Protein AF-A0A7Y7D5Y4-F1 (afdb_monomer_lite)

Secondary structure (DSSP, 8-state):
-----SSS--SSPPPHHHHHHHHHHHHHHS-----------GGG-TT-HHHHHHHHHHHHHHHHHHHHHHHHT-

pLDDT: mean 96.05, std 3.56, range [74.38, 98.44]

Radius of gyration: 13.95 Å; chains: 1; bounding box: 31×20×40 Å

Sequence (74 aa):
SIAPGTGTPSHGGFQYYEVMEVLQGVALAGDVVGIDLCEVAPDYDHSGSTSILAAQVLMNLIGYVFHGRTLRQQ

Foldseek 3Di:
DQAQAFPDDDPDDDDLVVLLVVLLVVLQVDQDPDDDDDGGHVVRPPPCRNVVSSVVSVVSSVVSNVVNVVVVVD

Structure (mmCIF, N/CA/C/O backbone):
data_AF-A0A7Y7D5Y4-F1
#
_entry.id   AF-A0A7Y7D5Y4-F1
#
loop_
_atom_site.group_PDB
_atom_site.id
_atom_site.type_symbol
_atom_site.label_atom_id
_atom_site.label_alt_id
_atom_site.label_comp_id
_atom_site.label_asym_id
_atom_site.label_entity_id
_atom_site.label_seq_id
_atom_site.pdbx_PDB_ins_code
_atom_site.Cartn_x
_atom_site.Cartn_y
_atom_site.Cartn_z
_atom_site.occupancy
_atom_site.B_iso_or_equiv
_atom_site.auth_seq_id
_atom_site.auth_comp_id
_atom_site.auth_asym_id
_atom_site.auth_atom_id
_atom_site.pdbx_PDB_model_num
ATOM 1 N N . SER A 1 1 ? 10.804 7.755 -8.866 1.00 86.25 1 SER A N 1
ATOM 2 C CA . SER A 1 1 ? 9.664 6.988 -8.323 1.00 86.25 1 SER A CA 1
ATOM 3 C C . SER A 1 1 ? 10.125 6.301 -7.052 1.00 86.25 1 SER A C 1
ATOM 5 O O . SER A 1 1 ? 11.286 5.915 -7.019 1.00 86.25 1 SER A O 1
ATOM 7 N N . ILE A 1 2 ? 9.268 6.169 -6.036 1.00 93.75 2 ILE A N 1
ATOM 8 C CA . ILE A 1 2 ? 9.567 5.396 -4.812 1.00 93.75 2 ILE A CA 1
ATOM 9 C C . ILE A 1 2 ? 9.148 3.918 -4.921 1.00 93.75 2 ILE A C 1
ATOM 11 O O . ILE A 1 2 ? 9.537 3.118 -4.084 1.00 93.75 2 ILE A O 1
ATOM 15 N N . ALA A 1 3 ? 8.384 3.563 -5.959 1.00 96.75 3 ALA A N 1
ATOM 16 C CA . ALA A 1 3 ? 7.902 2.210 -6.239 1.00 96.75 3 ALA A CA 1
ATOM 17 C C . ALA A 1 3 ? 8.075 1.885 -7.740 1.00 96.75 3 ALA A C 1
ATOM 19 O O . ALA A 1 3 ? 7.097 1.905 -8.489 1.00 96.75 3 ALA A O 1
ATOM 20 N N . PRO A 1 4 ? 9.309 1.714 -8.248 1.00 96.06 4 PRO A N 1
ATOM 21 C CA . PRO A 1 4 ? 9.535 1.400 -9.664 1.00 96.06 4 PRO A CA 1
ATOM 22 C C . PRO A 1 4 ? 9.091 -0.016 -10.084 1.00 96.06 4 PRO A C 1
ATOM 24 O O . PRO A 1 4 ? 8.820 -0.233 -11.261 1.00 96.06 4 PRO A O 1
ATOM 27 N N . GLY A 1 5 ? 9.013 -0.968 -9.154 1.00 97.25 5 GLY A N 1
ATOM 28 C CA . GLY A 1 5 ? 8.748 -2.384 -9.415 1.00 97.25 5 GLY A CA 1
ATOM 29 C C . GLY A 1 5 ? 7.266 -2.708 -9.512 1.00 97.25 5 GLY A C 1
ATOM 30 O O . GLY A 1 5 ? 6.700 -3.272 -8.580 1.00 97.25 5 GLY A O 1
ATOM 31 N N . THR A 1 6 ? 6.640 -2.348 -10.630 1.00 97.06 6 THR A N 1
ATOM 32 C CA . THR A 1 6 ? 5.238 -2.663 -10.944 1.00 97.06 6 THR A CA 1
ATOM 33 C C . THR A 1 6 ? 5.057 -2.877 -12.449 1.00 97.06 6 THR A C 1
ATOM 35 O O . THR A 1 6 ? 5.864 -2.393 -13.243 1.00 97.06 6 THR A O 1
ATOM 38 N N . GLY A 1 7 ? 4.007 -3.595 -12.860 1.00 96.25 7 GLY A N 1
ATOM 39 C CA . GLY A 1 7 ? 3.757 -3.920 -14.270 1.00 96.25 7 GLY A CA 1
ATOM 40 C C . GLY A 1 7 ? 3.367 -2.718 -15.139 1.00 96.25 7 GLY A C 1
ATOM 41 O O . GLY A 1 7 ? 3.613 -2.721 -16.344 1.00 96.25 7 GLY A O 1
ATOM 42 N N . THR A 1 8 ? 2.785 -1.673 -14.545 1.00 95.31 8 THR A N 1
ATOM 43 C CA . THR A 1 8 ? 2.274 -0.498 -15.274 1.00 95.31 8 THR A CA 1
ATOM 44 C C . THR A 1 8 ? 2.659 0.810 -14.573 1.00 95.31 8 THR A C 1
ATOM 46 O O . THR A 1 8 ? 1.806 1.457 -13.957 1.00 95.31 8 THR A O 1
ATOM 49 N N . PRO A 1 9 ? 3.939 1.224 -14.615 1.00 93.06 9 PRO A N 1
ATOM 50 C CA . PRO A 1 9 ? 4.378 2.442 -13.943 1.00 93.06 9 PRO A CA 1
ATOM 51 C C . PRO A 1 9 ? 3.737 3.688 -14.569 1.00 93.06 9 PRO A C 1
ATOM 53 O O . PRO A 1 9 ? 3.659 3.822 -15.789 1.00 93.06 9 PRO A O 1
ATOM 56 N N . SER A 1 10 ? 3.326 4.633 -13.721 1.00 94.44 10 SER A N 1
ATOM 57 C CA . SER A 1 10 ? 2.765 5.925 -14.131 1.00 94.44 10 SER A CA 1
ATOM 58 C C . SER A 1 10 ? 3.440 7.084 -13.392 1.00 94.44 10 SER A C 1
ATOM 60 O O . SER A 1 10 ? 3.920 6.934 -12.266 1.00 94.44 10 SER A O 1
ATOM 62 N N . HIS A 1 11 ? 3.513 8.248 -14.038 1.00 93.44 11 HIS A N 1
ATOM 63 C CA . HIS A 1 11 ? 4.116 9.456 -13.474 1.00 93.44 11 HIS A CA 1
ATOM 64 C C . HIS A 1 11 ? 3.145 10.217 -12.556 1.00 93.44 11 HIS A C 1
ATOM 66 O O . HIS A 1 11 ? 1.930 10.113 -12.696 1.00 93.44 11 HIS A O 1
ATOM 72 N N . GLY A 1 12 ? 3.680 11.060 -11.665 1.00 94.81 12 GLY A N 1
ATOM 73 C CA . GLY A 1 12 ? 2.866 11.929 -10.801 1.00 94.81 12 GLY A CA 1
ATOM 74 C C . GLY A 1 12 ? 2.155 11.207 -9.651 1.00 94.81 12 GLY A C 1
ATOM 75 O O . GLY A 1 12 ? 1.150 11.703 -9.159 1.00 94.81 12 GLY A O 1
ATOM 76 N N . GLY A 1 13 ? 2.649 10.034 -9.246 1.00 95.38 13 GLY A N 1
ATOM 77 C CA . GLY A 1 13 ? 2.130 9.308 -8.087 1.00 95.38 13 GLY A CA 1
ATOM 78 C C . GLY A 1 13 ? 2.472 9.965 -6.744 1.00 95.38 13 GLY A C 1
ATOM 79 O O . GLY A 1 13 ? 3.286 10.888 -6.672 1.00 95.38 13 GLY A O 1
ATOM 80 N N . PHE A 1 14 ? 1.864 9.433 -5.683 1.00 96.69 14 PHE A N 1
ATOM 81 C CA . PHE A 1 14 ? 2.049 9.898 -4.310 1.00 96.69 14 PHE A CA 1
ATOM 82 C C . PHE A 1 14 ? 3.486 9.731 -3.799 1.00 96.69 14 PHE A C 1
ATOM 84 O O . PHE A 1 14 ? 4.200 8.781 -4.138 1.00 96.69 14 PHE A O 1
ATOM 91 N N . GLN A 1 15 ? 3.877 10.641 -2.915 1.00 96.00 15 GLN A N 1
ATOM 92 C CA . GLN A 1 15 ? 5.020 10.500 -2.029 1.00 96.00 15 GLN A CA 1
ATOM 93 C C . GLN A 1 15 ? 4.678 9.585 -0.849 1.00 96.00 15 GLN A C 1
ATOM 95 O O . GLN A 1 15 ? 3.519 9.392 -0.488 1.00 96.00 15 GLN A O 1
ATOM 100 N N . TYR A 1 16 ? 5.714 9.054 -0.199 1.00 95.88 16 TYR A N 1
ATOM 101 C CA . TYR A 1 16 ? 5.567 8.119 0.918 1.00 95.88 16 TYR A CA 1
ATOM 102 C C . TYR A 1 16 ? 4.650 8.652 2.028 1.00 95.88 16 TYR A C 1
ATOM 104 O O . TYR A 1 16 ? 3.729 7.964 2.462 1.00 95.88 16 TYR A O 1
ATOM 112 N N . TYR A 1 17 ? 4.884 9.890 2.468 1.00 96.56 17 TYR A N 1
ATOM 113 C CA . TYR A 1 17 ? 4.131 10.481 3.573 1.00 96.56 17 TYR A CA 1
ATOM 114 C C . TYR A 1 17 ? 2.671 10.770 3.211 1.00 96.56 17 TYR A C 1
ATOM 116 O O . TYR A 1 17 ? 1.8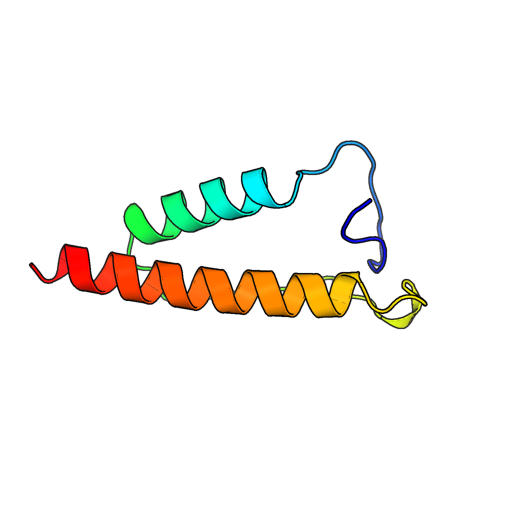07 10.558 4.051 1.00 96.56 17 TYR A O 1
ATOM 124 N N . GLU A 1 18 ? 2.377 11.128 1.957 1.00 97.81 18 GLU A N 1
ATOM 125 C CA . GLU A 1 18 ? 0.993 11.310 1.491 1.00 97.81 18 GLU A CA 1
ATOM 126 C C . GLU A 1 18 ? 0.206 9.994 1.591 1.00 97.81 18 GLU A C 1
ATOM 128 O O . GLU A 1 18 ? -0.930 9.974 2.064 1.00 97.81 18 GLU A O 1
ATOM 133 N N . VAL A 1 19 ? 0.831 8.868 1.223 1.00 97.75 19 VAL A N 1
ATOM 134 C CA . VAL A 1 19 ? 0.221 7.539 1.394 1.00 97.75 19 VAL A CA 1
ATOM 135 C C . VAL A 1 19 ? -0.000 7.227 2.876 1.00 97.75 19 VAL A C 1
ATOM 137 O O . VAL A 1 19 ? -1.073 6.747 3.239 1.00 97.75 19 VAL A O 1
ATOM 140 N N . MET A 1 20 ? 0.978 7.503 3.746 1.00 98.38 20 MET A N 1
ATOM 141 C CA . MET A 1 20 ? 0.844 7.243 5.188 1.00 98.38 20 MET A CA 1
ATOM 142 C C . MET A 1 20 ? -0.289 8.056 5.823 1.00 98.38 20 MET A C 1
ATOM 144 O O . MET A 1 20 ? -1.055 7.500 6.609 1.00 98.38 20 MET A O 1
ATOM 148 N N . GLU A 1 21 ? -0.435 9.331 5.455 1.00 98.44 21 GLU A N 1
ATOM 149 C CA . GLU A 1 21 ? -1.516 10.200 5.939 1.00 98.44 21 GLU A CA 1
ATOM 150 C C . GLU A 1 21 ? -2.896 9.666 5.537 1.00 98.44 21 GLU A C 1
ATOM 152 O O . GLU A 1 21 ? -3.789 9.551 6.382 1.00 98.44 21 GLU A O 1
ATOM 157 N N . VAL A 1 22 ? -3.061 9.262 4.271 1.00 98.31 22 VAL A N 1
ATOM 158 C CA . VAL A 1 22 ? -4.312 8.657 3.785 1.00 98.31 22 VAL A CA 1
ATOM 159 C C . VAL A 1 22 ? -4.624 7.370 4.548 1.00 98.31 22 VAL A C 1
ATOM 161 O O . VAL A 1 22 ? -5.736 7.197 5.048 1.00 98.31 22 VAL A O 1
ATOM 164 N N . LEU A 1 23 ? -3.644 6.475 4.676 1.00 98.38 23 LEU A N 1
ATOM 165 C CA . LEU A 1 23 ? -3.808 5.188 5.352 1.00 98.38 23 LEU A CA 1
ATOM 166 C C . LEU A 1 23 ? -4.138 5.340 6.842 1.00 98.38 23 LEU A C 1
ATOM 168 O O . LEU A 1 23 ? -5.007 4.632 7.359 1.00 98.38 23 LEU A O 1
ATOM 172 N N . GLN A 1 24 ? -3.493 6.284 7.526 1.00 98.12 24 GLN A N 1
ATOM 173 C CA . GLN A 1 24 ? -3.809 6.615 8.912 1.00 98.12 24 GLN A CA 1
ATOM 174 C C . GLN A 1 24 ? -5.235 7.169 9.033 1.00 98.12 24 GLN A C 1
ATOM 176 O O . GLN A 1 24 ? -5.985 6.738 9.911 1.00 98.12 24 GLN A O 1
ATOM 181 N N . GLY A 1 25 ? -5.634 8.071 8.131 1.00 98.00 25 GLY A N 1
ATOM 182 C CA . GLY A 1 25 ? -6.992 8.615 8.078 1.00 98.00 25 GLY A CA 1
ATOM 183 C C . GLY A 1 25 ? -8.051 7.523 7.915 1.00 98.00 25 GLY A C 1
ATOM 184 O O . GLY A 1 25 ? -9.025 7.496 8.667 1.00 98.00 25 GLY A O 1
ATOM 185 N N . VAL A 1 26 ? -7.827 6.568 7.006 1.00 97.38 26 VAL A N 1
ATOM 186 C CA . VAL A 1 26 ? -8.709 5.403 6.809 1.00 97.38 26 VAL A CA 1
ATOM 187 C C . VAL A 1 26 ? -8.818 4.563 8.087 1.00 97.38 26 VAL A C 1
ATOM 189 O O . VAL A 1 26 ? -9.925 4.224 8.507 1.00 97.38 26 VAL A O 1
ATOM 192 N N . ALA A 1 27 ? -7.691 4.258 8.737 1.00 97.69 27 ALA A N 1
ATOM 193 C CA . ALA A 1 27 ? -7.670 3.441 9.952 1.00 97.69 27 ALA A CA 1
ATOM 194 C C . ALA A 1 27 ? -8.360 4.110 11.157 1.00 97.69 27 ALA A C 1
ATOM 196 O O . ALA A 1 27 ? -8.922 3.418 12.014 1.00 97.69 27 ALA A O 1
ATOM 197 N N . LEU A 1 28 ? -8.331 5.445 11.228 1.00 96.69 28 LEU A N 1
ATOM 198 C CA . LEU A 1 28 ? -9.034 6.220 12.252 1.00 96.69 28 LEU A CA 1
ATOM 199 C C . LEU A 1 28 ? -10.534 6.342 11.957 1.00 96.69 28 LEU A C 1
ATOM 201 O O . LEU A 1 28 ? -11.340 6.243 12.882 1.00 96.69 28 LEU A O 1
ATOM 205 N N . ALA A 1 29 ? -10.911 6.512 10.688 1.00 95.88 29 ALA A N 1
ATOM 206 C CA . ALA A 1 29 ? -12.294 6.753 10.280 1.00 95.88 29 ALA A CA 1
ATOM 207 C C . ALA A 1 29 ? -13.214 5.529 10.428 1.00 95.88 29 ALA A C 1
ATOM 209 O O . ALA A 1 29 ? -14.418 5.697 10.622 1.00 95.88 29 ALA A O 1
ATOM 210 N N . GLY A 1 30 ? -12.682 4.306 10.340 1.00 92.56 30 GLY A N 1
ATOM 211 C CA . GLY A 1 30 ? -13.503 3.094 10.377 1.00 92.56 30 GLY A CA 1
ATOM 212 C C . GLY A 1 30 ? -12.773 1.846 10.858 1.00 92.56 30 GLY A C 1
ATOM 213 O O . GLY A 1 30 ? -11.573 1.856 11.135 1.00 92.56 30 GLY A O 1
ATOM 214 N N . ASP A 1 31 ? -13.522 0.747 10.977 1.00 95.19 31 ASP A N 1
ATOM 215 C CA . ASP A 1 31 ? -12.951 -0.555 11.314 1.00 95.19 31 ASP A CA 1
ATOM 216 C C . ASP A 1 31 ? -12.463 -1.283 10.059 1.00 95.19 31 ASP A C 1
ATOM 218 O O . ASP A 1 31 ? -13.240 -1.800 9.258 1.00 95.19 31 ASP A O 1
ATOM 222 N N . VAL A 1 32 ? -11.144 -1.299 9.879 1.00 96.19 32 VAL A N 1
ATOM 223 C CA . VAL A 1 32 ? -10.487 -1.991 8.769 1.00 96.19 32 VAL A CA 1
ATOM 224 C C . VAL A 1 32 ? -10.507 -3.493 9.047 1.00 96.19 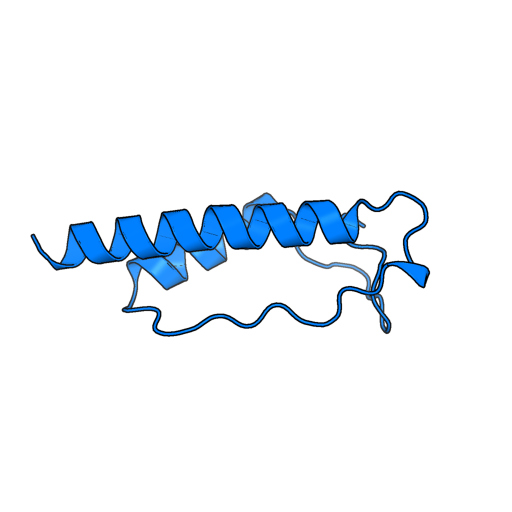32 VAL A C 1
ATOM 226 O O . VAL A 1 32 ? -9.855 -3.963 9.979 1.00 96.19 32 VAL A O 1
ATOM 229 N N . VAL A 1 33 ? -11.241 -4.255 8.235 1.00 96.25 33 VAL A N 1
ATOM 230 C CA . VAL A 1 33 ? -11.391 -5.718 8.391 1.00 96.25 33 VAL A CA 1
ATOM 231 C C . VAL A 1 33 ? -10.431 -6.536 7.524 1.00 96.25 33 VAL A C 1
ATOM 233 O O . VAL A 1 33 ? -10.243 -7.723 7.772 1.00 96.25 33 VAL A O 1
ATOM 236 N N . GLY A 1 34 ? -9.801 -5.913 6.529 1.00 96.06 34 GLY A N 1
ATOM 237 C CA . GLY A 1 34 ? -8.875 -6.565 5.608 1.00 96.06 34 GLY A CA 1
ATOM 238 C C . GLY A 1 34 ? -8.119 -5.549 4.759 1.00 96.06 34 GLY A C 1
ATOM 239 O O . GLY A 1 34 ? -8.561 -4.409 4.611 1.00 96.06 34 GLY A O 1
ATOM 240 N N . ILE A 1 35 ? -6.962 -5.963 4.246 1.00 97.00 35 ILE A N 1
ATOM 241 C CA . ILE A 1 35 ? -6.065 -5.162 3.408 1.00 97.00 35 ILE A CA 1
ATOM 242 C C . ILE A 1 35 ? -5.546 -6.077 2.300 1.00 97.00 35 ILE A C 1
ATOM 244 O O . ILE A 1 35 ? -5.206 -7.228 2.574 1.00 97.00 35 ILE A O 1
ATOM 248 N N . ASP A 1 36 ? -5.454 -5.548 1.085 1.00 97.94 36 ASP A N 1
ATOM 249 C CA . ASP A 1 36 ? -4.745 -6.172 -0.029 1.00 97.94 36 ASP A CA 1
ATOM 250 C C . ASP A 1 36 ? -3.665 -5.206 -0.534 1.00 97.94 36 ASP A C 1
ATOM 252 O O . ASP A 1 36 ? -3.905 -4.001 -0.645 1.00 97.94 36 ASP A O 1
ATOM 256 N N . LEU A 1 37 ? -2.468 -5.730 -0.789 1.00 97.81 37 LEU A N 1
ATOM 257 C CA . LEU A 1 37 ? -1.336 -4.983 -1.327 1.00 97.81 37 LEU A CA 1
ATOM 258 C C . LEU A 1 37 ? -0.819 -5.726 -2.560 1.00 97.81 37 LEU A C 1
ATOM 260 O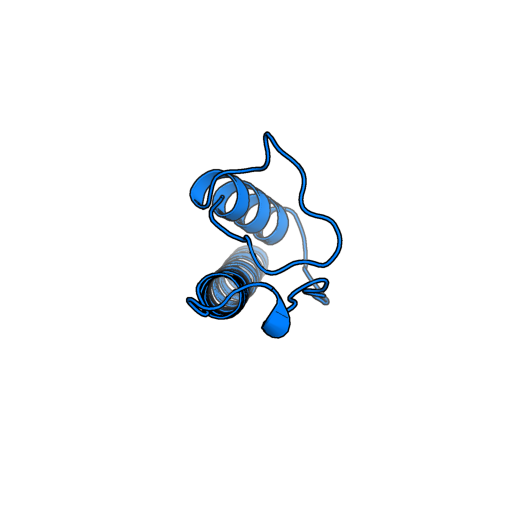 O . LEU A 1 37 ? -0.070 -6.696 -2.455 1.00 97.81 37 LEU A O 1
ATOM 264 N N . CYS A 1 38 ? -1.241 -5.251 -3.725 1.00 97.50 38 CYS A N 1
ATOM 265 C CA . CYS A 1 38 ? -0.995 -5.878 -5.015 1.00 97.50 38 CYS A CA 1
ATOM 266 C C . CYS A 1 38 ? 0.043 -5.109 -5.852 1.00 97.50 38 CYS A C 1
ATOM 268 O O . CYS A 1 38 ? 0.579 -4.082 -5.435 1.00 97.50 38 CYS A O 1
ATOM 270 N N . GLU A 1 39 ? 0.333 -5.634 -7.046 1.00 97.12 39 GLU A N 1
ATOM 271 C CA . GLU A 1 39 ? 1.151 -4.982 -8.083 1.00 97.12 39 GLU A CA 1
ATOM 272 C C . GLU A 1 39 ? 2.628 -4.728 -7.735 1.00 97.12 39 GLU A C 1
ATOM 274 O O . GLU A 1 39 ? 3.303 -3.945 -8.409 1.00 97.12 39 GLU A O 1
ATOM 279 N N . VAL A 1 40 ? 3.162 -5.429 -6.729 1.00 98.06 40 VAL A N 1
ATOM 280 C CA . VAL A 1 40 ? 4.607 -5.499 -6.476 1.00 98.06 40 VAL A CA 1
ATOM 281 C C . VAL A 1 40 ? 5.228 -6.496 -7.452 1.00 98.06 40 VAL A C 1
ATOM 283 O O . VAL A 1 40 ? 4.938 -7.690 -7.401 1.00 98.06 40 VAL A O 1
ATOM 286 N N . ALA A 1 41 ? 6.115 -6.013 -8.315 1.00 97.69 41 ALA A N 1
ATOM 287 C CA . ALA A 1 41 ? 6.819 -6.807 -9.315 1.00 97.69 41 ALA A CA 1
ATOM 288 C C . ALA A 1 41 ? 8.344 -6.685 -9.117 1.00 97.69 41 ALA A C 1
ATOM 290 O O . ALA A 1 41 ? 8.967 -5.774 -9.673 1.00 97.69 41 ALA A O 1
ATOM 291 N N . PRO A 1 42 ? 8.964 -7.590 -8.330 1.00 96.19 42 PRO A N 1
ATOM 292 C CA . PRO A 1 42 ? 10.399 -7.550 -8.026 1.00 96.19 42 PRO A CA 1
ATOM 293 C C . PRO A 1 42 ? 11.293 -7.601 -9.268 1.00 96.19 42 PRO A C 1
ATOM 295 O O . PRO A 1 42 ? 12.336 -6.954 -9.298 1.00 96.19 42 PRO A O 1
ATOM 298 N N . ASP A 1 43 ? 10.859 -8.308 -10.313 1.00 96.44 43 ASP A N 1
ATOM 299 C CA . ASP A 1 43 ? 11.605 -8.442 -11.569 1.00 96.44 43 ASP A CA 1
ATOM 300 C C . ASP A 1 43 ? 11.813 -7.098 -12.290 1.00 96.44 43 ASP A C 1
ATOM 302 O O . ASP A 1 43 ? 12.762 -6.952 -13.061 1.00 96.44 43 ASP A O 1
ATOM 306 N N . TYR A 1 44 ? 10.965 -6.099 -12.012 1.00 95.00 44 TYR A N 1
ATOM 307 C CA . TYR A 1 44 ? 11.076 -4.745 -12.562 1.00 95.00 44 TYR A CA 1
ATOM 308 C C . TYR A 1 44 ? 11.829 -3.765 -11.646 1.00 95.00 44 TYR A C 1
ATOM 310 O O . TYR A 1 44 ? 12.027 -2.610 -12.023 1.00 95.00 44 TYR A O 1
ATOM 318 N N . ASP A 1 45 ? 12.284 -4.196 -10.464 1.00 96.56 45 ASP A N 1
ATOM 319 C CA . ASP A 1 45 ? 13.040 -3.363 -9.525 1.00 96.56 45 ASP A CA 1
ATOM 320 C C . ASP A 1 45 ? 14.310 -4.056 -9.020 1.00 96.56 45 ASP A C 1
ATOM 322 O O . ASP A 1 45 ? 14.341 -4.693 -7.967 1.00 96.56 45 ASP A O 1
ATOM 326 N N . HIS A 1 46 ? 15.408 -3.831 -9.740 1.00 92.56 46 HIS A N 1
ATOM 327 C CA . HIS A 1 46 ? 16.725 -4.374 -9.399 1.00 92.56 46 HIS A CA 1
ATOM 328 C C . HIS A 1 46 ? 17.280 -3.901 -8.048 1.00 92.56 46 HIS A C 1
ATOM 330 O O . HIS A 1 46 ? 18.188 -4.533 -7.513 1.00 92.56 46 HIS A O 1
ATOM 336 N N . SER A 1 47 ? 16.769 -2.796 -7.495 1.00 95.50 47 SER A N 1
ATOM 337 C CA . SER A 1 47 ? 17.186 -2.311 -6.175 1.00 95.50 47 SER A CA 1
ATOM 338 C C . SER A 1 47 ? 16.416 -2.971 -5.027 1.00 95.50 47 SER A C 1
ATOM 340 O O . SER A 1 47 ? 16.819 -2.849 -3.871 1.00 95.50 47 SER A O 1
ATOM 342 N N . GLY A 1 48 ? 15.299 -3.645 -5.326 1.00 96.06 48 GLY A N 1
ATOM 343 C CA . GLY A 1 48 ? 14.386 -4.212 -4.331 1.00 96.06 48 GLY A CA 1
ATOM 344 C C . GLY A 1 48 ? 13.611 -3.165 -3.519 1.00 96.06 48 GLY A C 1
ATOM 345 O O . GLY A 1 48 ? 12.913 -3.520 -2.566 1.00 96.06 48 GLY A O 1
ATOM 346 N N . SER A 1 49 ? 13.714 -1.882 -3.878 1.00 96.56 49 SER A N 1
ATOM 347 C CA . SER A 1 49 ? 13.120 -0.762 -3.139 1.00 96.56 49 SER A CA 1
ATOM 348 C C . SER A 1 49 ? 11.603 -0.877 -2.982 1.00 96.56 49 SER A C 1
ATOM 350 O O . SER A 1 49 ? 11.075 -0.607 -1.909 1.00 96.56 49 SER A O 1
ATOM 352 N N . THR A 1 50 ? 10.909 -1.352 -4.013 1.00 97.75 50 THR A N 1
ATOM 353 C CA . THR A 1 50 ? 9.449 -1.466 -4.064 1.00 97.75 50 THR A CA 1
ATOM 354 C C . THR A 1 50 ? 8.954 -2.543 -3.116 1.00 97.75 50 THR A C 1
ATOM 356 O O . THR A 1 50 ? 7.984 -2.323 -2.400 1.00 97.75 50 THR A O 1
ATOM 359 N N . SER A 1 51 ? 9.654 -3.678 -3.042 1.00 98.12 51 SER A N 1
ATOM 360 C CA . SER A 1 51 ? 9.336 -4.757 -2.101 1.00 98.12 51 SER A CA 1
ATOM 361 C C . SER A 1 51 ? 9.559 -4.328 -0.649 1.00 98.12 51 SER A C 1
ATOM 363 O O . SER A 1 51 ? 8.753 -4.649 0.225 1.00 98.12 51 SER A O 1
ATOM 365 N N . ILE A 1 52 ? 10.628 -3.570 -0.381 1.00 98.00 52 ILE A N 1
ATOM 366 C CA . ILE A 1 52 ? 10.892 -3.010 0.953 1.00 98.00 52 ILE A CA 1
ATOM 367 C C . ILE A 1 52 ? 9.817 -1.981 1.315 1.00 98.00 52 ILE A C 1
ATOM 369 O O . ILE A 1 52 ? 9.242 -2.051 2.400 1.00 98.00 52 ILE A O 1
ATOM 373 N N . LEU A 1 53 ? 9.503 -1.070 0.393 1.00 97.88 53 LEU A N 1
ATOM 374 C CA . LEU A 1 53 ? 8.461 -0.066 0.569 1.00 97.88 53 LEU A CA 1
ATOM 375 C C . LEU A 1 53 ? 7.099 -0.721 0.843 1.00 97.88 53 LEU A C 1
ATOM 377 O O . LEU A 1 53 ? 6.422 -0.344 1.794 1.00 97.88 53 LEU A O 1
ATOM 381 N N . ALA A 1 54 ? 6.726 -1.733 0.062 1.00 98.31 54 ALA A N 1
ATOM 382 C CA . ALA A 1 54 ? 5.524 -2.540 0.253 1.00 98.31 54 ALA A CA 1
ATOM 383 C C . ALA A 1 54 ? 5.431 -3.119 1.673 1.00 98.31 54 ALA A C 1
ATOM 385 O O . ALA A 1 54 ? 4.417 -2.953 2.357 1.00 98.31 54 ALA A O 1
ATOM 386 N N . ALA A 1 55 ? 6.512 -3.746 2.146 1.00 98.19 55 ALA A N 1
ATOM 387 C CA . ALA A 1 55 ? 6.580 -4.295 3.496 1.00 98.19 55 ALA A CA 1
ATOM 388 C C . ALA A 1 55 ? 6.452 -3.205 4.577 1.00 98.19 55 ALA A C 1
ATOM 390 O O . ALA A 1 55 ? 5.738 -3.393 5.563 1.00 98.19 55 ALA A O 1
ATOM 391 N N . GLN A 1 56 ? 7.098 -2.050 4.388 1.00 98.12 56 GLN A N 1
ATOM 392 C CA . GLN A 1 56 ? 7.012 -0.915 5.315 1.00 98.12 56 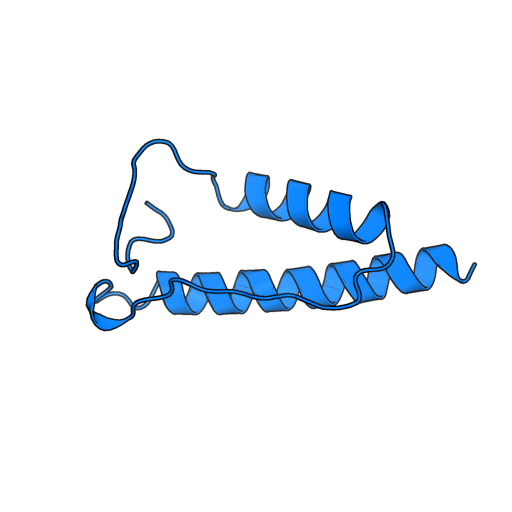GLN A CA 1
ATOM 393 C C . GLN A 1 56 ? 5.597 -0.325 5.379 1.00 98.12 56 GLN A C 1
ATOM 395 O O . GLN A 1 56 ? 5.087 -0.079 6.472 1.00 98.12 56 GLN A O 1
ATOM 400 N N . VAL A 1 57 ? 4.945 -0.139 4.227 1.00 98.44 57 VAL A N 1
ATOM 401 C CA . VAL A 1 57 ? 3.559 0.346 4.131 1.00 98.44 57 VAL A CA 1
ATOM 402 C C . VAL A 1 57 ? 2.612 -0.589 4.881 1.00 98.44 57 VAL A C 1
ATOM 404 O O . VAL A 1 57 ? 1.829 -0.120 5.707 1.00 98.44 57 VAL A O 1
ATOM 407 N N . LEU A 1 58 ? 2.717 -1.904 4.655 1.00 98.38 58 LEU A N 1
ATOM 408 C CA . LEU A 1 58 ? 1.904 -2.899 5.361 1.00 98.38 58 LEU A CA 1
ATOM 409 C C . LEU A 1 58 ? 2.133 -2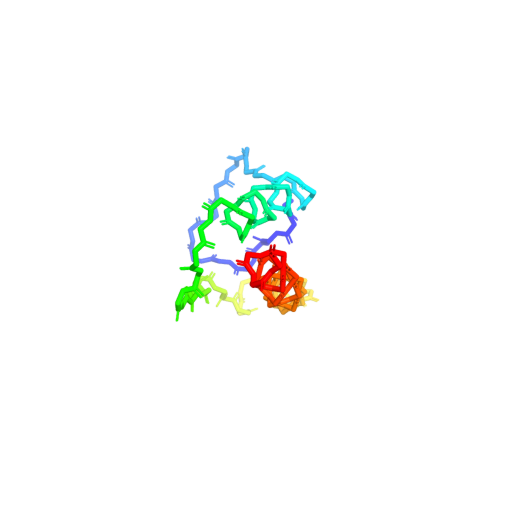.857 6.874 1.00 98.38 58 LEU A C 1
ATOM 411 O O . LEU A 1 58 ? 1.167 -2.835 7.636 1.00 98.38 58 LEU A O 1
ATOM 415 N N . MET A 1 59 ? 3.391 -2.805 7.316 1.00 98.38 59 MET A N 1
ATOM 416 C CA . MET A 1 59 ? 3.724 -2.764 8.741 1.00 98.38 59 MET A CA 1
ATOM 417 C C . MET A 1 59 ? 3.140 -1.523 9.432 1.00 98.38 59 MET A C 1
ATOM 419 O O . MET A 1 59 ? 2.531 -1.635 10.498 1.00 98.38 59 MET A O 1
ATOM 423 N N . ASN A 1 60 ? 3.267 -0.349 8.807 1.00 98.44 60 ASN A N 1
ATOM 424 C CA . ASN A 1 60 ? 2.698 0.889 9.341 1.00 98.44 60 ASN A CA 1
ATOM 425 C C . ASN A 1 60 ? 1.172 0.849 9.372 1.00 98.44 60 ASN A C 1
ATOM 427 O O . ASN A 1 60 ? 0.575 1.205 10.387 1.00 98.44 60 ASN A O 1
ATOM 431 N N . LEU A 1 61 ? 0.537 0.364 8.302 1.00 98.38 61 LEU A N 1
ATOM 432 C CA . LEU A 1 61 ? -0.916 0.252 8.237 1.00 98.38 61 LEU A CA 1
ATOM 433 C C . LEU A 1 61 ? -1.460 -0.699 9.306 1.00 98.38 61 LEU A C 1
ATOM 435 O O . LEU A 1 61 ? -2.433 -0.359 9.972 1.00 98.38 61 LEU A O 1
ATOM 439 N N . ILE A 1 62 ? -0.812 -1.843 9.539 1.00 98.25 62 ILE A N 1
ATOM 440 C CA . ILE A 1 62 ? -1.165 -2.744 10.647 1.00 98.25 62 ILE A CA 1
ATOM 441 C C . ILE A 1 62 ? -1.122 -1.982 11.981 1.00 98.25 62 ILE A C 1
ATOM 443 O O . ILE A 1 62 ? -2.075 -2.050 12.761 1.00 98.25 62 ILE A O 1
ATOM 447 N N . GLY A 1 63 ? -0.063 -1.201 12.216 1.00 98.19 63 GLY A N 1
ATOM 448 C CA . GLY A 1 63 ? 0.052 -0.329 13.387 1.00 98.19 63 GLY A CA 1
ATOM 449 C C . GLY A 1 63 ? -1.100 0.675 13.502 1.00 98.19 63 GLY A C 1
ATOM 450 O O . GLY A 1 63 ? -1.718 0.783 14.564 1.00 98.19 63 GLY A O 1
ATOM 451 N N . TYR A 1 64 ? -1.446 1.361 12.410 1.00 98.38 64 TYR A N 1
ATOM 452 C CA . TYR A 1 64 ? -2.561 2.311 12.377 1.00 98.38 64 TYR A CA 1
ATOM 453 C C . TYR A 1 64 ? -3.909 1.641 12.647 1.00 98.38 64 TYR A C 1
ATOM 455 O O . TYR A 1 64 ? -4.714 2.186 13.402 1.00 98.38 64 TYR A O 1
ATOM 463 N N . VAL A 1 65 ? -4.150 0.449 12.095 1.00 98.06 65 VAL A N 1
ATOM 464 C CA . VAL A 1 65 ? -5.385 -0.316 12.323 1.00 98.06 65 VAL A CA 1
ATOM 465 C C . VAL A 1 65 ? -5.538 -0.676 13.796 1.00 98.06 65 VAL A C 1
ATOM 467 O O . VAL A 1 65 ? -6.602 -0.441 14.372 1.00 98.06 65 VAL A O 1
ATOM 470 N N . PHE A 1 66 ? -4.490 -1.206 14.431 1.00 97.19 66 PHE A N 1
ATOM 471 C CA . PHE A 1 66 ? -4.542 -1.524 15.859 1.00 97.19 66 PHE A CA 1
ATOM 472 C C . PHE A 1 66 ? -4.735 -0.274 16.713 1.00 97.19 66 PHE A C 1
ATOM 474 O O . PHE A 1 66 ? -5.554 -0.284 17.629 1.00 97.19 66 PHE A O 1
ATOM 481 N N . HIS A 1 67 ? -4.039 0.813 16.384 1.00 96.88 67 HIS A N 1
ATOM 482 C CA . HIS A 1 67 ? -4.195 2.075 17.095 1.00 96.88 67 HIS A CA 1
ATOM 483 C C . HIS A 1 67 ? -5.630 2.618 16.996 1.00 96.88 67 HIS A C 1
ATOM 485 O O . HIS A 1 67 ? -6.246 2.915 18.020 1.00 96.88 67 HIS A O 1
ATOM 491 N N . GLY A 1 68 ? -6.197 2.671 15.787 1.00 96.38 68 GLY A N 1
ATOM 492 C CA . GLY A 1 68 ? -7.574 3.114 15.564 1.00 96.38 68 GLY A CA 1
ATOM 493 C C . GLY A 1 68 ? -8.604 2.232 16.274 1.00 96.38 68 GLY A C 1
ATOM 494 O O . GLY A 1 68 ? -9.555 2.750 16.858 1.00 96.38 68 GLY A O 1
ATOM 495 N N . ARG A 1 69 ? -8.403 0.905 16.295 1.00 95.19 69 ARG A N 1
ATOM 496 C CA . ARG A 1 69 ? -9.276 -0.023 17.038 1.00 95.19 69 ARG A CA 1
ATOM 497 C C . ARG A 1 69 ? -9.269 0.256 18.536 1.00 95.19 69 ARG A C 1
ATOM 499 O O . ARG A 1 69 ? -10.342 0.298 19.128 1.00 95.19 69 ARG A O 1
ATOM 506 N N . THR A 1 70 ? -8.096 0.483 19.125 1.00 95.44 70 THR A N 1
ATOM 507 C CA . THR A 1 70 ? -7.977 0.814 20.552 1.00 95.44 70 THR A CA 1
ATOM 508 C C . THR A 1 70 ? -8.741 2.091 20.897 1.00 95.44 70 THR A C 1
ATOM 510 O O . THR A 1 70 ? -9.456 2.110 21.893 1.00 95.44 70 THR A O 1
ATOM 513 N N . LEU A 1 71 ? -8.644 3.135 20.066 1.00 94.56 71 LEU A N 1
ATOM 514 C CA . LEU A 1 71 ? -9.344 4.404 20.305 1.00 94.56 71 LEU A CA 1
ATOM 515 C C . LEU A 1 71 ? -10.872 4.276 20.247 1.00 94.56 71 LEU A C 1
ATOM 517 O O . LEU A 1 71 ? -11.559 4.991 20.959 1.00 94.56 71 LEU A O 1
ATOM 521 N N . ARG A 1 72 ? -11.410 3.372 19.419 1.00 89.56 72 ARG A N 1
ATOM 522 C CA . ARG A 1 72 ? -12.864 3.139 19.309 1.00 89.56 72 ARG A CA 1
ATOM 523 C C . ARG A 1 72 ? -13.445 2.281 20.434 1.00 89.56 72 ARG A C 1
ATOM 525 O O . ARG A 1 72 ? -14.660 2.224 20.580 1.00 89.56 72 ARG A O 1
ATOM 532 N N . GLN A 1 73 ? -12.595 1.548 21.151 1.00 84.50 73 GLN A N 1
ATOM 533 C CA . GLN A 1 73 ? -12.999 0.711 22.285 1.00 84.50 73 GLN A CA 1
ATOM 534 C C . GLN A 1 73 ? -13.020 1.485 23.613 1.00 84.50 73 GLN A C 1
ATOM 536 O O . GLN A 1 73 ? -13.459 0.927 24.619 1.00 84.50 7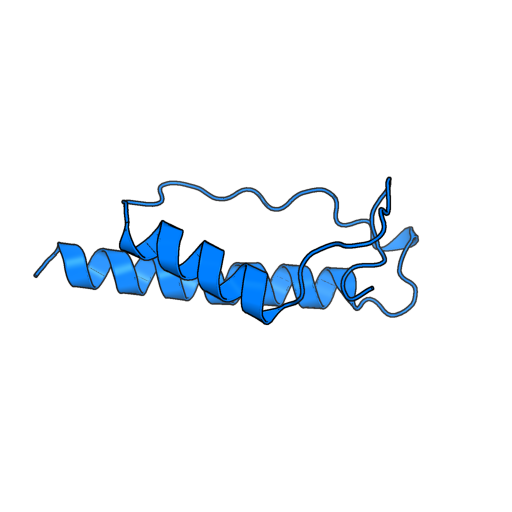3 GLN A O 1
ATOM 541 N N . GLN A 1 74 ? -12.529 2.728 23.615 1.00 74.38 74 GLN A N 1
ATOM 542 C CA . GLN A 1 74 ? -12.636 3.687 24.719 1.00 74.38 74 GLN A CA 1
ATOM 543 C C . GLN A 1 74 ? -13.935 4.483 24.597 1.00 74.38 74 GLN A C 1
ATOM 545 O O . GLN A 1 74 ? -14.546 4.737 25.658 1.00 74.38 74 GLN A O 1
#